Protein AF-A0A530LCG2-F1 (afdb_monomer_lite)

Structure (mmCIF, N/CA/C/O backbone):
data_AF-A0A530LCG2-F1
#
_entry.id   AF-A0A530LCG2-F1
#
loop_
_atom_site.group_PDB
_atom_site.id
_atom_site.type_symbol
_atom_site.label_atom_id
_atom_site.label_alt_id
_atom_site.label_comp_id
_atom_site.label_asym_id
_atom_site.label_entity_id
_atom_site.label_seq_id
_atom_site.pdbx_PDB_ins_code
_atom_site.Cartn_x
_atom_site.Cartn_y
_atom_site.Cartn_z
_atom_site.occupancy
_atom_site.B_iso_or_equiv
_atom_site.auth_seq_id
_atom_site.auth_comp_id
_atom_site.auth_asym_id
_atom_site.auth_atom_id
_atom_site.pdbx_PDB_model_num
ATOM 1 N N . LEU A 1 1 ? -3.500 8.108 -13.044 1.00 56.16 1 LEU A N 1
ATOM 2 C CA . LEU A 1 1 ? -3.645 8.071 -11.565 1.00 56.16 1 LEU A CA 1
ATOM 3 C C . LEU A 1 1 ? -4.829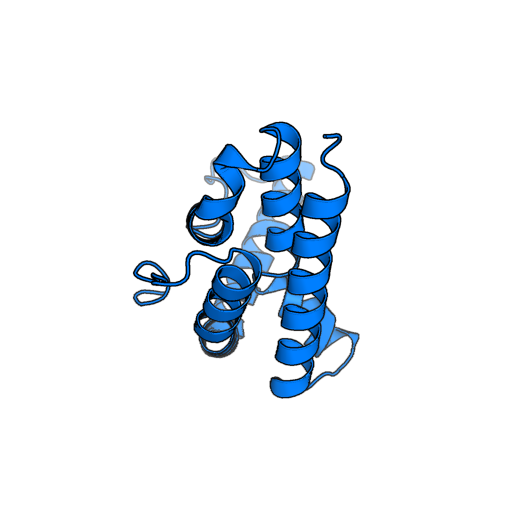 8.897 -11.059 1.00 56.16 1 LEU A C 1
ATOM 5 O O . LEU A 1 1 ? -5.575 8.359 -10.253 1.00 56.16 1 LEU A O 1
ATOM 9 N N . GLY A 1 2 ? -5.029 10.122 -11.570 1.00 59.75 2 GLY A N 1
ATOM 10 C CA . GLY A 1 2 ? -6.201 11.004 -11.384 1.00 59.75 2 GLY A CA 1
ATOM 11 C C . GLY A 1 2 ? -7.156 10.645 -10.234 1.00 59.75 2 GLY A C 1
ATOM 12 O O . GLY A 1 2 ? -6.857 10.987 -9.099 1.00 59.75 2 GLY A O 1
ATOM 13 N N . PRO A 1 3 ? -8.237 9.878 -10.464 1.00 64.50 3 PRO A N 1
ATOM 14 C CA . PRO A 1 3 ? -9.295 9.746 -9.456 1.00 64.50 3 PRO A CA 1
ATOM 15 C C . PRO A 1 3 ? -8.967 8.894 -8.197 1.00 64.50 3 PRO A C 1
ATOM 17 O O . PRO A 1 3 ? -9.878 8.550 -7.465 1.00 64.50 3 PRO A O 1
ATOM 20 N N . ILE A 1 4 ? -7.724 8.412 -8.007 1.00 69.62 4 ILE A N 1
ATOM 21 C CA . ILE A 1 4 ? -7.266 7.770 -6.750 1.00 69.62 4 ILE A CA 1
ATOM 22 C C . ILE A 1 4 ? -6.680 8.858 -5.861 1.00 69.62 4 ILE A C 1
ATOM 24 O O . ILE A 1 4 ? -6.804 8.790 -4.652 1.00 69.62 4 ILE A O 1
ATOM 28 N N . LEU A 1 5 ? -6.068 9.882 -6.461 1.00 73.88 5 LEU A N 1
ATOM 29 C CA . LEU A 1 5 ? -5.515 11.026 -5.738 1.00 73.88 5 LEU A CA 1
ATOM 30 C C . LEU A 1 5 ? -6.619 11.875 -5.093 1.00 73.88 5 LEU A C 1
ATOM 32 O O . LEU A 1 5 ? -6.366 12.598 -4.140 1.00 73.88 5 LEU A O 1
ATOM 36 N N . GLU A 1 6 ? -7.841 11.748 -5.607 1.00 81.19 6 GLU A N 1
ATOM 37 C CA . GLU A 1 6 ? -9.061 12.363 -5.082 1.00 81.19 6 GLU A CA 1
ATOM 38 C C . GLU A 1 6 ? -9.883 11.389 -4.223 1.00 81.19 6 GLU A C 1
ATOM 40 O O . GLU A 1 6 ? -11.019 11.696 -3.866 1.00 81.19 6 GLU A O 1
ATOM 45 N N . TRP A 1 7 ? -9.344 10.202 -3.913 1.00 91.50 7 TRP A N 1
ATOM 46 C CA . TRP A 1 7 ? -10.048 9.223 -3.092 1.00 91.50 7 TRP A CA 1
ATOM 47 C C . TRP A 1 7 ? -10.393 9.812 -1.721 1.00 91.50 7 TRP A C 1
ATOM 49 O O . TRP A 1 7 ? -9.584 10.493 -1.087 1.00 91.50 7 TRP A O 1
ATOM 59 N N . ARG A 1 8 ? -11.617 9.531 -1.277 1.00 87.81 8 ARG A N 1
ATOM 60 C CA . ARG A 1 8 ? -12.163 9.892 0.029 1.00 87.81 8 ARG A CA 1
ATOM 61 C C . ARG A 1 8 ? -13.046 8.753 0.520 1.00 87.81 8 ARG A C 1
ATOM 63 O O . ARG A 1 8 ? -13.597 8.001 -0.281 1.00 87.81 8 ARG A O 1
ATOM 70 N N . SER A 1 9 ? -13.205 8.674 1.834 1.00 92.19 9 SER A N 1
ATOM 71 C CA . SER A 1 9 ? -14.150 7.771 2.484 1.00 92.19 9 SER A CA 1
ATOM 72 C C . SER A 1 9 ? -14.944 8.528 3.543 1.00 92.19 9 SER A C 1
ATOM 74 O O . SER A 1 9 ? -14.367 9.311 4.304 1.00 92.19 9 SER A O 1
ATOM 76 N N . ASP A 1 10 ? -16.245 8.246 3.605 1.00 92.12 10 ASP A N 1
ATOM 77 C CA . ASP A 1 10 ? -17.167 8.756 4.627 1.00 92.12 10 ASP A CA 1
ATOM 78 C C . ASP A 1 10 ? -17.198 7.863 5.882 1.00 92.12 10 ASP A C 1
ATOM 80 O O . ASP A 1 10 ? -17.846 8.188 6.877 1.00 92.12 10 ASP A O 1
ATOM 84 N N . SER A 1 11 ? -16.498 6.723 5.862 1.00 94.75 11 SER A N 1
ATOM 85 C CA . SER A 1 11 ? -16.399 5.823 7.010 1.00 94.75 11 SER A CA 1
ATOM 86 C C . SER A 1 11 ? -15.506 6.420 8.099 1.00 94.75 11 SER A C 1
ATOM 88 O O . SER A 1 11 ? -14.408 6.909 7.820 1.00 94.75 11 SER A O 1
ATOM 90 N N . SER A 1 12 ? -15.937 6.299 9.357 1.00 93.44 12 SER A N 1
ATOM 91 C CA . SER A 1 12 ? -15.107 6.556 10.540 1.00 93.44 12 SER A CA 1
ATOM 92 C C . SER A 1 12 ? -14.290 5.335 10.977 1.00 93.44 12 SER A C 1
ATOM 94 O O . SER A 1 12 ? -13.411 5.460 11.823 1.00 93.44 12 SER A O 1
ATOM 96 N N . ASP A 1 13 ? -14.566 4.149 10.428 1.00 95.75 13 ASP A N 1
ATOM 97 C CA . ASP A 1 13 ? -13.810 2.932 10.721 1.00 95.75 13 ASP A CA 1
ATOM 98 C C . ASP A 1 13 ? -12.592 2.811 9.793 1.00 95.75 13 ASP A C 1
ATOM 100 O O . ASP A 1 13 ? -12.736 2.759 8.569 1.00 95.75 13 ASP A O 1
ATOM 104 N N . ALA A 1 14 ? -11.394 2.755 10.380 1.00 95.94 14 ALA A N 1
ATOM 105 C CA . ALA A 1 14 ? -10.134 2.698 9.643 1.00 95.94 14 ALA A CA 1
ATOM 106 C C . ALA A 1 14 ? -9.938 1.404 8.837 1.00 95.94 14 ALA A C 1
ATOM 108 O O . ALA A 1 14 ? -9.366 1.451 7.751 1.00 95.94 14 ALA A O 1
ATOM 109 N N . GLU A 1 15 ? -10.412 0.255 9.327 1.00 96.56 15 GLU A N 1
ATOM 110 C CA . GLU A 1 15 ? -10.317 -1.012 8.593 1.00 96.56 15 GLU A CA 1
ATOM 111 C C . GLU A 1 15 ? -11.153 -0.938 7.311 1.00 96.56 15 GLU A C 1
ATOM 113 O O . GLU A 1 15 ? -10.671 -1.276 6.226 1.00 96.56 15 GLU A O 1
ATOM 118 N N . ARG A 1 16 ? -12.366 -0.385 7.412 1.00 97.31 16 ARG A N 1
ATOM 119 C CA . ARG A 1 16 ? -13.241 -0.134 6.267 1.00 97.31 16 ARG A CA 1
ATOM 120 C C . ARG A 1 16 ? -12.652 0.881 5.288 1.00 97.31 16 ARG A C 1
ATOM 122 O O . ARG A 1 16 ? -12.668 0.624 4.088 1.00 97.31 16 ARG A O 1
ATOM 129 N N . ARG A 1 17 ? -12.091 1.993 5.775 1.00 97.69 17 ARG A N 1
ATOM 130 C CA . ARG A 1 17 ? -11.421 3.000 4.925 1.00 97.69 17 ARG A CA 1
ATOM 131 C C . ARG A 1 17 ? -10.270 2.390 4.126 1.00 97.69 17 ARG A C 1
ATOM 133 O O . ARG A 1 17 ? -10.140 2.653 2.936 1.00 97.69 17 ARG A O 1
ATOM 140 N N . VAL A 1 18 ? -9.446 1.555 4.762 1.00 97.12 18 VAL A N 1
ATOM 141 C CA . VAL A 1 18 ? -8.335 0.862 4.092 1.00 97.12 18 VAL A CA 1
ATOM 142 C C . VAL A 1 18 ? -8.850 -0.115 3.032 1.00 97.12 18 VAL A C 1
ATOM 144 O O . VAL A 1 18 ? -8.302 -0.149 1.930 1.00 97.12 18 VAL A O 1
ATOM 147 N N . ALA A 1 19 ? -9.914 -0.870 3.320 1.00 96.38 19 ALA A N 1
ATOM 148 C CA . ALA A 1 19 ? -10.534 -1.759 2.338 1.00 96.38 19 ALA A CA 1
ATOM 149 C C . ALA A 1 19 ? -11.083 -0.985 1.123 1.00 96.38 19 ALA A C 1
ATOM 151 O O . ALA A 1 19 ? -10.778 -1.337 -0.014 1.00 96.38 19 ALA A O 1
ATOM 152 N N . GLU A 1 20 ? -11.804 0.116 1.353 1.00 96.12 20 GLU A N 1
ATOM 153 C CA . GLU A 1 20 ? -12.334 0.992 0.296 1.00 96.12 20 GLU A CA 1
ATOM 154 C C . GLU A 1 20 ? -11.215 1.615 -0.558 1.00 96.12 20 GLU A C 1
ATOM 156 O O . GLU A 1 20 ? -11.336 1.713 -1.784 1.00 96.12 20 GLU A O 1
ATOM 161 N N . LEU A 1 21 ? -10.097 2.008 0.065 1.00 95.81 21 LEU A N 1
ATOM 162 C CA . LEU A 1 21 ? -8.921 2.492 -0.657 1.00 95.81 21 LEU A CA 1
ATOM 163 C C . LEU A 1 21 ? -8.351 1.398 -1.568 1.00 95.81 21 LEU A C 1
ATOM 165 O O . LEU A 1 21 ? -8.120 1.655 -2.749 1.00 95.81 21 LEU A O 1
ATOM 169 N N . ILE A 1 22 ? -8.147 0.185 -1.048 1.00 94.56 22 ILE A N 1
ATOM 170 C CA . ILE A 1 22 ? -7.616 -0.946 -1.822 1.00 94.56 22 ILE A CA 1
ATOM 171 C C . ILE A 1 22 ? -8.539 -1.282 -2.999 1.00 94.56 22 ILE A C 1
ATOM 173 O O . ILE A 1 22 ? -8.050 -1.403 -4.124 1.00 94.56 22 ILE A O 1
ATOM 177 N N . ASP A 1 23 ? -9.852 -1.342 -2.777 1.00 93.75 23 ASP A N 1
ATOM 178 C CA . ASP A 1 23 ? -10.845 -1.625 -3.821 1.00 93.75 23 ASP A CA 1
ATOM 179 C C . ASP A 1 23 ? -10.848 -0.580 -4.928 1.00 93.75 23 ASP A C 1
ATOM 181 O O . ASP A 1 23 ? -10.905 -0.911 -6.113 1.00 93.75 23 ASP A O 1
ATOM 185 N N . SER A 1 24 ? -10.737 0.695 -4.560 1.00 92.31 24 SER A N 1
ATOM 186 C CA . SER A 1 24 ? -10.680 1.779 -5.540 1.00 92.31 24 SER A CA 1
ATOM 187 C C . SER A 1 24 ? -9.353 1.813 -6.311 1.00 92.31 24 SER A C 1
ATOM 189 O O . SER A 1 24 ? -9.316 2.217 -7.482 1.00 92.31 24 SER A O 1
ATOM 191 N N . ALA A 1 25 ? -8.259 1.395 -5.666 1.00 90.75 25 ALA A N 1
ATOM 192 C CA . ALA A 1 25 ? -6.916 1.494 -6.210 1.00 90.75 25 ALA A CA 1
ATOM 193 C C . ALA A 1 25 ? -6.547 0.316 -7.115 1.00 90.75 25 ALA A C 1
ATOM 195 O O . ALA A 1 25 ? -5.967 0.532 -8.185 1.00 90.75 25 ALA A O 1
ATOM 196 N N . MET A 1 26 ? -6.893 -0.913 -6.718 1.00 89.88 26 MET A N 1
ATOM 197 C CA . MET A 1 26 ? -6.411 -2.138 -7.363 1.00 89.88 26 MET A CA 1
ATOM 198 C C . MET A 1 26 ? -6.720 -2.205 -8.862 1.00 89.88 26 MET A C 1
ATOM 200 O O . MET A 1 26 ? -5.779 -2.402 -9.632 1.00 89.88 26 MET A O 1
ATOM 204 N N . PRO A 1 27 ? -7.957 -1.931 -9.333 1.00 90.50 27 PRO A N 1
ATOM 205 C CA . PRO A 1 27 ? -8.266 -1.987 -10.763 1.00 90.50 27 PRO A CA 1
ATOM 206 C C . PRO A 1 27 ? -7.387 -1.055 -11.600 1.00 90.50 27 PRO A C 1
ATOM 208 O O . PRO A 1 27 ? -7.093 -1.332 -12.759 1.00 90.50 27 PRO A O 1
ATOM 211 N N . ARG A 1 28 ? -6.928 0.059 -11.019 1.00 88.62 28 ARG A N 1
ATOM 212 C CA . ARG A 1 28 ? -6.063 1.008 -11.726 1.00 88.62 28 ARG A CA 1
ATOM 213 C C . ARG A 1 28 ? -4.602 0.625 -11.651 1.00 88.62 28 ARG A C 1
ATOM 215 O O . ARG A 1 28 ? -3.885 0.857 -12.617 1.00 88.62 28 ARG A O 1
ATOM 222 N N . ILE A 1 29 ? -4.156 0.069 -10.527 1.00 89.69 29 ILE A N 1
ATOM 223 C CA . ILE A 1 29 ? -2.808 -0.499 -10.436 1.00 89.69 29 ILE A CA 1
ATOM 224 C C . ILE A 1 29 ? -2.651 -1.572 -11.517 1.00 89.69 29 ILE A C 1
ATOM 226 O O . ILE A 1 29 ? -1.650 -1.561 -12.224 1.00 89.69 29 ILE A O 1
ATOM 230 N N . GLU A 1 30 ? -3.673 -2.406 -11.716 1.00 91.69 30 GLU A N 1
ATOM 231 C CA . GLU A 1 30 ? -3.711 -3.395 -12.797 1.00 91.69 30 GLU A CA 1
ATOM 232 C C . GLU A 1 30 ? -3.792 -2.755 -14.188 1.00 91.69 30 GLU A C 1
ATOM 234 O O . GLU A 1 30 ? -2.995 -3.083 -15.063 1.00 91.69 30 GLU A O 1
ATOM 239 N N . ALA A 1 31 ? -4.694 -1.791 -14.403 1.00 92.44 31 ALA A N 1
ATOM 240 C CA . ALA A 1 31 ? -4.828 -1.127 -15.704 1.00 92.44 31 ALA A CA 1
ATOM 241 C C . ALA A 1 31 ? -3.534 -0.429 -16.167 1.00 92.44 31 ALA A C 1
ATOM 243 O O . ALA A 1 31 ? -3.274 -0.335 -17.365 1.00 92.44 31 ALA A O 1
ATOM 244 N N . PHE A 1 32 ? -2.715 0.052 -15.226 1.00 91.38 32 PHE A N 1
ATOM 245 C CA . PHE A 1 32 ? -1.429 0.705 -15.489 1.00 91.38 32 PHE A CA 1
ATOM 246 C C . PHE A 1 32 ? -0.224 -0.165 -15.087 1.00 91.38 32 PHE A C 1
ATOM 248 O O . PHE A 1 32 ? 0.878 0.358 -14.897 1.00 91.38 32 PHE A O 1
ATOM 255 N N . GLU A 1 33 ? -0.399 -1.485 -14.975 1.00 93.19 33 GLU A N 1
ATOM 256 C CA . GLU A 1 33 ? 0.624 -2.411 -14.472 1.00 93.19 33 GLU A CA 1
ATOM 257 C C . GLU A 1 33 ? 1.944 -2.293 -15.246 1.00 93.19 33 GLU A C 1
ATOM 259 O O . GLU A 1 33 ? 3.006 -2.150 -14.639 1.00 93.19 33 GLU A O 1
ATOM 264 N N . ALA A 1 34 ? 1.884 -2.266 -16.582 1.00 93.88 34 ALA A N 1
ATOM 265 C CA . ALA A 1 34 ? 3.068 -2.128 -17.431 1.00 93.88 34 ALA A CA 1
ATOM 266 C C . ALA A 1 34 ? 3.847 -0.833 -17.139 1.00 93.88 34 ALA A C 1
ATOM 268 O O . ALA A 1 34 ? 5.075 -0.848 -17.039 1.00 93.88 34 ALA A O 1
ATOM 269 N N . THR A 1 35 ? 3.139 0.284 -16.941 1.00 91.75 35 THR A N 1
ATOM 270 C CA . THR A 1 35 ? 3.747 1.574 -16.593 1.00 91.75 35 THR A CA 1
ATOM 271 C C . THR A 1 35 ? 4.422 1.516 -15.226 1.00 91.75 35 THR A C 1
ATOM 273 O O . THR A 1 35 ? 5.555 1.977 -15.083 1.00 91.75 35 THR A O 1
ATOM 276 N N . PHE A 1 36 ? 3.777 0.917 -14.222 1.00 91.12 36 PHE A N 1
ATOM 277 C CA . PHE A 1 36 ? 4.379 0.794 -12.895 1.00 91.12 36 PHE A CA 1
ATOM 278 C C . PHE A 1 36 ? 5.561 -0.175 -12.863 1.00 91.12 36 PHE A C 1
ATOM 280 O O . PHE A 1 36 ? 6.552 0.116 -12.194 1.00 91.12 36 PHE A O 1
ATOM 287 N N . LYS A 1 37 ? 5.511 -1.284 -13.612 1.00 94.06 37 LYS A N 1
ATOM 288 C CA . LYS A 1 37 ? 6.650 -2.204 -13.758 1.00 94.06 37 LYS A CA 1
ATOM 289 C C . LYS A 1 37 ? 7.835 -1.508 -14.438 1.00 94.06 37 LYS A C 1
ATOM 291 O O . LYS A 1 37 ? 8.966 -1.659 -13.982 1.00 94.06 37 LYS A O 1
ATOM 296 N N . ALA A 1 38 ? 7.591 -0.683 -15.459 1.00 93.50 38 ALA A N 1
ATOM 297 C CA . ALA A 1 38 ? 8.640 0.116 -16.098 1.00 93.50 38 ALA A CA 1
ATOM 298 C C . ALA A 1 38 ? 9.265 1.140 -15.131 1.00 93.50 38 ALA A C 1
ATOM 300 O O . ALA A 1 38 ? 10.488 1.266 -15.070 1.00 93.50 38 ALA A O 1
ATOM 301 N N . ALA A 1 39 ? 8.441 1.822 -14.330 1.00 90.31 39 ALA A N 1
ATOM 302 C CA . ALA A 1 39 ? 8.914 2.741 -13.296 1.00 90.31 39 ALA A CA 1
ATOM 303 C C . ALA A 1 39 ? 9.737 2.027 -12.207 1.00 90.31 39 ALA A C 1
ATOM 305 O O . ALA A 1 39 ? 10.787 2.522 -11.796 1.00 90.31 39 ALA A O 1
ATOM 306 N N . LEU A 1 40 ? 9.304 0.837 -11.771 1.00 91.25 40 LEU A N 1
ATOM 307 C CA . LEU A 1 40 ? 10.063 0.014 -10.830 1.00 91.25 40 LEU A CA 1
ATOM 308 C C . LEU A 1 40 ? 11.413 -0.404 -11.421 1.00 91.25 40 LEU A C 1
ATOM 310 O O . LEU A 1 40 ? 12.430 -0.267 -10.748 1.0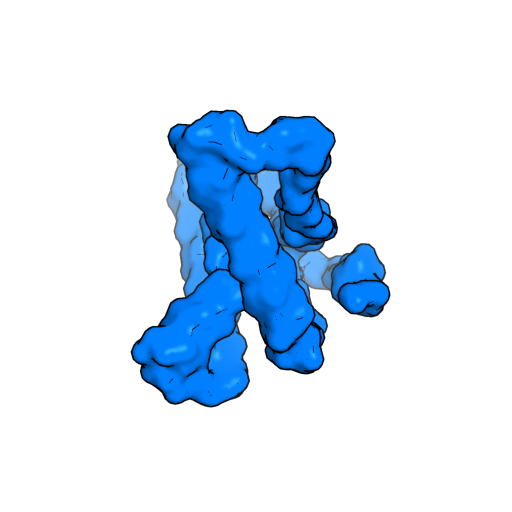0 91.25 40 LEU A O 1
ATOM 314 N N . LYS A 1 41 ? 11.440 -0.855 -12.681 1.00 93.88 41 LYS A N 1
ATOM 315 C CA . LYS A 1 41 ? 12.685 -1.195 -13.379 1.00 93.88 41 LYS A CA 1
ATOM 316 C C . LYS A 1 41 ? 13.651 -0.011 -13.397 1.00 93.88 41 LYS A C 1
ATOM 318 O O . LYS A 1 41 ? 14.806 -0.182 -13.028 1.00 93.88 41 LYS A O 1
ATOM 323 N N . LEU A 1 42 ? 13.179 1.185 -13.756 1.00 92.44 42 LEU A N 1
ATOM 324 C CA . LEU A 1 42 ? 14.006 2.395 -13.741 1.00 92.44 42 LEU A CA 1
ATOM 325 C C . LEU A 1 42 ? 14.588 2.668 -12.345 1.00 92.44 42 LEU A C 1
ATOM 327 O O . LEU A 1 42 ? 15.775 2.950 -12.220 1.00 92.44 42 LEU A O 1
ATOM 331 N N . SER A 1 43 ? 13.771 2.541 -11.297 1.00 89.81 43 SER A N 1
ATOM 332 C CA . SER A 1 43 ? 14.215 2.714 -9.909 1.00 89.81 43 SER A CA 1
ATOM 333 C C . SER A 1 43 ? 15.305 1.708 -9.511 1.00 89.81 43 SER A C 1
ATOM 335 O O . SER A 1 43 ? 16.269 2.093 -8.849 1.00 89.81 43 SER A O 1
ATOM 337 N N . LEU A 1 44 ? 15.184 0.443 -9.927 1.00 92.75 44 LEU A N 1
ATOM 338 C CA . LEU A 1 44 ? 16.191 -0.594 -9.679 1.00 92.75 44 LEU A CA 1
ATOM 339 C C . LEU A 1 44 ? 17.483 -0.341 -10.471 1.00 92.75 44 LEU A C 1
ATOM 341 O O . LEU A 1 44 ? 18.573 -0.455 -9.912 1.00 92.75 44 LEU A O 1
ATOM 345 N N . ASP A 1 45 ? 17.367 0.064 -11.738 1.00 93.56 45 ASP A N 1
ATOM 346 C CA . ASP A 1 45 ? 18.508 0.402 -12.597 1.00 93.56 45 ASP A CA 1
ATOM 347 C C . ASP A 1 45 ? 19.288 1.603 -12.030 1.00 93.56 45 ASP A C 1
ATOM 349 O O . ASP A 1 45 ? 20.520 1.579 -11.967 1.00 93.56 45 ASP A O 1
ATOM 353 N N . GLN A 1 46 ? 18.586 2.642 -11.560 1.00 92.19 46 GLN A N 1
ATOM 354 C CA . GLN A 1 46 ? 19.206 3.795 -10.901 1.00 92.19 46 GLN A CA 1
ATOM 355 C C . GLN A 1 46 ? 19.923 3.394 -9.607 1.00 92.19 46 GLN A C 1
ATOM 357 O O . GLN A 1 46 ? 21.062 3.806 -9.386 1.00 92.19 46 GLN A O 1
ATOM 362 N N . TRP A 1 47 ? 19.304 2.554 -8.771 1.00 91.25 47 TRP A N 1
ATOM 363 C CA . TRP A 1 47 ? 19.952 2.045 -7.561 1.00 91.25 47 TRP A CA 1
ATOM 364 C C . TRP A 1 47 ? 21.243 1.282 -7.889 1.00 91.25 47 TRP A C 1
ATOM 366 O O . TRP A 1 47 ? 22.285 1.563 -7.296 1.00 91.25 47 TRP A O 1
ATOM 376 N N . ALA A 1 48 ? 21.205 0.384 -8.879 1.00 93.69 48 ALA A N 1
ATOM 377 C CA . ALA A 1 48 ? 22.364 -0.403 -9.296 1.00 93.69 48 ALA A CA 1
ATOM 378 C C . ALA A 1 48 ? 23.506 0.482 -9.825 1.00 93.69 48 ALA A C 1
ATOM 380 O O . ALA A 1 48 ? 24.660 0.320 -9.423 1.00 93.69 48 ALA A O 1
ATOM 381 N N . ARG A 1 49 ? 23.191 1.474 -10.669 1.00 92.75 49 ARG A N 1
ATOM 382 C CA . ARG A 1 49 ? 24.166 2.475 -11.136 1.00 92.75 49 ARG A CA 1
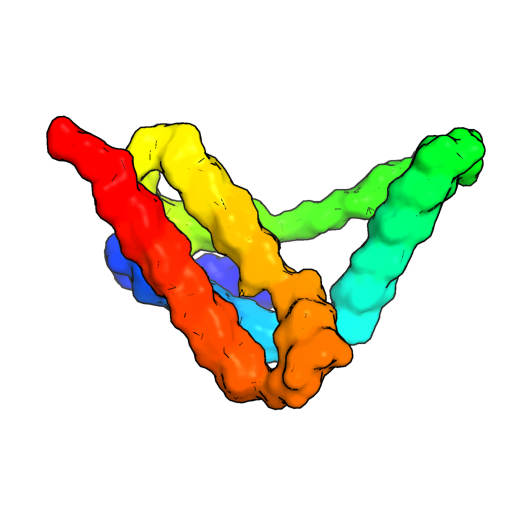ATOM 383 C C . ARG A 1 49 ? 24.732 3.303 -9.983 1.00 92.75 49 ARG A C 1
ATOM 385 O O . ARG A 1 49 ? 25.917 3.624 -9.994 1.00 92.75 49 ARG A O 1
ATOM 392 N N . GLY A 1 50 ? 23.914 3.622 -8.980 1.00 90.88 50 GLY A N 1
ATOM 393 C CA . GLY A 1 50 ? 24.342 4.314 -7.764 1.00 90.88 50 GLY A CA 1
ATOM 394 C C . GLY A 1 50 ? 25.373 3.507 -6.979 1.00 90.88 50 GLY A C 1
ATOM 395 O O . GLY A 1 50 ? 26.429 4.034 -6.644 1.00 90.88 50 GLY A O 1
ATOM 396 N N . GLN A 1 51 ? 25.116 2.212 -6.769 1.00 91.75 51 GLN A N 1
ATOM 397 C CA . GLN A 1 51 ? 26.069 1.301 -6.120 1.00 91.75 51 GLN A CA 1
ATOM 398 C C . GLN A 1 51 ? 27.375 1.152 -6.911 1.00 91.75 51 GLN A C 1
ATOM 400 O O . GLN A 1 51 ? 28.444 1.029 -6.322 1.00 91.75 51 GLN A O 1
ATOM 405 N N . ALA A 1 52 ? 27.304 1.206 -8.242 1.00 92.88 52 ALA A N 1
ATOM 406 C CA . ALA A 1 52 ? 28.472 1.155 -9.117 1.00 92.88 52 ALA A CA 1
ATOM 407 C C . ALA A 1 52 ? 29.204 2.506 -9.273 1.00 92.88 52 ALA A C 1
ATOM 409 O O . ALA A 1 52 ? 30.216 2.564 -9.967 1.00 92.88 52 ALA A O 1
ATOM 410 N N . GLY A 1 53 ? 28.694 3.601 -8.694 1.00 91.12 53 GLY A N 1
ATOM 411 C CA . GLY A 1 53 ? 29.256 4.947 -8.866 1.00 91.12 53 GLY A CA 1
ATOM 412 C C . GLY A 1 53 ? 29.068 5.550 -10.269 1.00 91.12 53 GLY A C 1
ATOM 413 O O . GLY A 1 53 ? 29.778 6.481 -10.636 1.00 91.12 53 GLY A O 1
ATOM 414 N N . THR A 1 54 ? 28.122 5.040 -11.065 1.00 91.00 54 THR A N 1
ATOM 415 C CA . THR A 1 54 ? 27.883 5.420 -12.477 1.00 91.00 54 THR A CA 1
ATOM 416 C C . THR A 1 54 ? 26.541 6.130 -12.717 1.00 91.00 54 THR A C 1
ATOM 418 O O . THR A 1 54 ? 26.142 6.370 -13.862 1.00 91.00 54 THR A O 1
ATOM 421 N N . LEU A 1 55 ? 25.812 6.472 -11.650 1.00 83.44 55 LEU A N 1
ATOM 422 C CA . LEU A 1 55 ? 24.493 7.119 -11.726 1.00 83.44 55 LEU A CA 1
ATOM 423 C C . LEU A 1 55 ? 24.546 8.552 -12.289 1.00 83.44 55 LEU A C 1
ATOM 425 O O . LEU A 1 55 ? 23.557 9.037 -12.831 1.00 83.44 55 LEU A O 1
ATOM 429 N N . GLY A 1 56 ? 25.707 9.210 -12.236 1.00 83.44 56 GLY A N 1
ATOM 430 C CA . GLY A 1 56 ? 25.841 10.603 -12.663 1.00 83.44 56 GLY A CA 1
ATOM 431 C C . GLY A 1 56 ? 24.991 11.546 -11.802 1.00 83.44 56 GLY A C 1
ATOM 432 O O . GLY A 1 56 ? 24.840 11.321 -10.605 1.00 83.44 56 GLY A O 1
ATOM 433 N N . GLY A 1 57 ? 24.453 12.608 -12.412 1.00 78.38 57 GLY A N 1
ATOM 434 C CA . GLY A 1 57 ? 23.618 13.625 -11.751 1.00 78.38 57 GLY A CA 1
ATOM 435 C C . GLY A 1 57 ? 22.109 13.459 -11.964 1.00 78.38 57 GLY A C 1
ATOM 436 O O . GLY A 1 57 ? 21.371 14.429 -11.809 1.00 78.38 57 GLY A O 1
ATOM 437 N N . GLU A 1 58 ? 21.644 12.280 -12.385 1.00 74.06 58 GLU A N 1
ATOM 438 C CA . GLU A 1 58 ? 20.211 12.033 -12.570 1.00 74.06 58 GLU A CA 1
ATOM 439 C C . GLU A 1 58 ? 19.472 12.106 -11.219 1.00 74.06 58 GLU A C 1
ATOM 441 O O . GLU A 1 58 ? 19.902 11.465 -10.255 1.00 74.06 58 GLU A O 1
ATOM 446 N N . PRO A 1 59 ? 18.357 12.856 -11.116 1.00 73.75 59 PRO A N 1
ATOM 447 C CA . PRO A 1 59 ? 17.569 12.881 -9.894 1.00 73.75 59 PRO A CA 1
ATOM 448 C C . PRO A 1 59 ? 16.966 11.493 -9.612 1.00 73.75 59 PRO A C 1
ATOM 450 O O . PRO A 1 59 ? 16.581 10.783 -10.553 1.00 73.75 59 PRO A O 1
ATOM 453 N N . PRO A 1 60 ? 16.839 11.102 -8.330 1.00 73.62 60 PRO A N 1
ATOM 454 C CA . PRO A 1 60 ? 16.214 9.839 -7.970 1.00 73.62 60 PRO A CA 1
ATOM 455 C C . PRO A 1 60 ? 14.768 9.813 -8.453 1.00 73.62 60 PRO A C 1
ATOM 457 O O . PRO A 1 60 ? 14.034 10.790 -8.288 1.00 73.62 60 PRO A O 1
ATOM 460 N N . PHE A 1 61 ? 14.330 8.678 -8.989 1.00 73.00 61 PHE A N 1
ATOM 461 C CA . PHE A 1 61 ? 12.912 8.455 -9.222 1.00 73.00 61 PHE A CA 1
ATOM 462 C C . PHE A 1 61 ? 12.149 8.499 -7.887 1.00 73.00 61 PHE A C 1
ATOM 464 O O . PHE A 1 61 ? 12.289 7.608 -7.045 1.00 73.00 61 PHE A O 1
ATOM 471 N N . THR A 1 62 ? 11.335 9.535 -7.683 1.00 65.56 62 THR A N 1
ATOM 472 C CA . THR A 1 62 ? 10.485 9.669 -6.498 1.00 65.56 62 THR A CA 1
ATOM 473 C C . THR A 1 62 ? 9.136 8.997 -6.738 1.00 65.56 62 THR A C 1
ATOM 475 O O . THR A 1 62 ? 8.511 9.131 -7.791 1.00 65.56 62 THR A O 1
ATOM 478 N N . ARG A 1 63 ? 8.678 8.220 -5.754 1.00 63.81 63 ARG A N 1
ATOM 479 C CA . ARG A 1 63 ? 7.366 7.562 -5.805 1.00 63.81 63 ARG A CA 1
ATOM 480 C C . ARG A 1 63 ? 6.298 8.525 -5.287 1.00 63.81 63 ARG A C 1
ATOM 482 O O . ARG A 1 63 ? 6.544 9.250 -4.332 1.00 63.81 63 ARG A O 1
ATOM 489 N N . GLY A 1 64 ? 5.140 8.527 -5.949 1.00 70.62 64 GLY A N 1
ATOM 490 C CA . GLY A 1 64 ? 4.052 9.488 -5.733 1.00 70.62 64 GLY A CA 1
ATOM 491 C C . GLY A 1 64 ? 3.271 9.323 -4.422 1.00 70.62 64 GLY A C 1
ATOM 492 O O . GLY A 1 64 ? 3.763 8.781 -3.440 1.00 70.62 64 GLY A O 1
ATOM 493 N N . HIS A 1 65 ? 2.007 9.744 -4.449 1.00 83.94 65 HIS A N 1
ATOM 494 C CA . HIS A 1 65 ? 1.086 9.952 -3.314 1.00 83.94 65 HIS A CA 1
ATOM 495 C C . HIS A 1 65 ? 0.667 8.710 -2.496 1.00 83.94 65 HIS A C 1
ATOM 497 O O . HIS A 1 65 ? -0.354 8.729 -1.816 1.00 83.94 65 HIS A O 1
ATOM 503 N N . ARG A 1 66 ? 1.414 7.598 -2.562 1.00 87.06 66 ARG A N 1
ATOM 504 C CA . ARG A 1 66 ? 1.118 6.360 -1.815 1.00 87.06 66 ARG A CA 1
ATOM 505 C C . ARG A 1 66 ? 1.006 6.628 -0.315 1.00 87.06 66 ARG A C 1
ATOM 507 O O . ARG A 1 66 ? 0.077 6.138 0.314 1.00 87.06 66 ARG A O 1
ATOM 514 N N . MET A 1 67 ? 1.976 7.360 0.229 1.00 89.62 67 MET A N 1
ATOM 515 C CA . MET A 1 67 ? 2.044 7.661 1.660 1.00 89.62 67 MET A CA 1
ATOM 516 C C . MET A 1 67 ? 0.835 8.502 2.076 1.00 89.62 67 MET A C 1
ATOM 518 O O . MET A 1 67 ? 0.088 8.074 2.947 1.00 89.62 67 MET A O 1
ATOM 522 N N . ASP A 1 68 ? 0.565 9.591 1.351 1.00 91.00 68 ASP A N 1
ATOM 523 C CA . ASP A 1 68 ? -0.578 10.480 1.599 1.00 91.00 68 ASP A CA 1
ATOM 524 C C . ASP A 1 68 ? -1.917 9.721 1.638 1.00 91.00 68 ASP A C 1
ATOM 526 O O . ASP A 1 68 ? -2.722 9.915 2.547 1.00 91.00 68 ASP A O 1
ATOM 530 N N . LEU A 1 69 ? -2.148 8.816 0.680 1.00 93.50 69 LEU A N 1
ATOM 531 C CA . LEU A 1 69 ? -3.384 8.028 0.599 1.00 93.50 69 LEU A CA 1
ATOM 532 C C . LEU A 1 69 ? -3.542 7.059 1.771 1.00 93.50 69 LEU A C 1
ATOM 534 O O . LEU A 1 69 ? -4.630 6.932 2.332 1.00 93.50 69 LEU A O 1
ATOM 538 N N . LEU A 1 70 ? -2.463 6.369 2.143 1.00 94.94 70 LEU A N 1
ATOM 539 C CA . LEU A 1 70 ? -2.485 5.431 3.263 1.00 94.94 70 LEU A CA 1
ATOM 540 C C . LEU A 1 70 ? -2.687 6.165 4.588 1.00 94.94 70 LEU A C 1
ATOM 542 O O . LEU A 1 70 ? -3.478 5.723 5.417 1.00 94.94 70 LEU A O 1
ATOM 546 N N . GLU A 1 71 ? -2.029 7.305 4.780 1.00 94.81 71 GLU A N 1
ATOM 547 C CA . GLU A 1 71 ? -2.225 8.130 5.969 1.00 94.81 71 GLU A CA 1
ATOM 548 C C . GLU A 1 71 ? -3.644 8.710 6.060 1.00 94.81 71 GLU A C 1
ATOM 550 O O . GLU A 1 71 ? -4.196 8.790 7.159 1.00 94.81 71 GLU A O 1
ATOM 555 N N . ASP A 1 72 ? -4.262 9.082 4.933 1.00 95.12 72 ASP A N 1
ATOM 556 C CA . ASP A 1 72 ? -5.660 9.536 4.885 1.00 95.12 72 ASP A CA 1
ATOM 557 C C . ASP A 1 72 ? -6.651 8.401 5.194 1.00 95.12 72 ASP A C 1
ATOM 559 O O . ASP A 1 72 ? -7.617 8.588 5.945 1.00 95.12 72 ASP A O 1
ATOM 563 N N . ALA A 1 73 ? -6.398 7.189 4.691 1.00 96.69 73 ALA A N 1
ATOM 564 C CA . ALA A 1 73 ? -7.200 6.014 5.028 1.00 96.69 73 ALA A CA 1
ATOM 565 C C . ALA A 1 73 ? -7.095 5.661 6.518 1.00 96.69 73 ALA A C 1
ATOM 567 O O . ALA A 1 73 ? -8.100 5.334 7.149 1.00 96.69 73 ALA A O 1
ATOM 568 N N . LEU A 1 74 ? -5.903 5.803 7.101 1.00 97.12 74 LEU A N 1
ATOM 569 C CA . LEU A 1 74 ? -5.646 5.546 8.516 1.00 97.12 74 LEU A CA 1
ATOM 570 C C . LEU A 1 74 ? -6.053 6.692 9.447 1.00 97.12 74 LEU A C 1
ATOM 572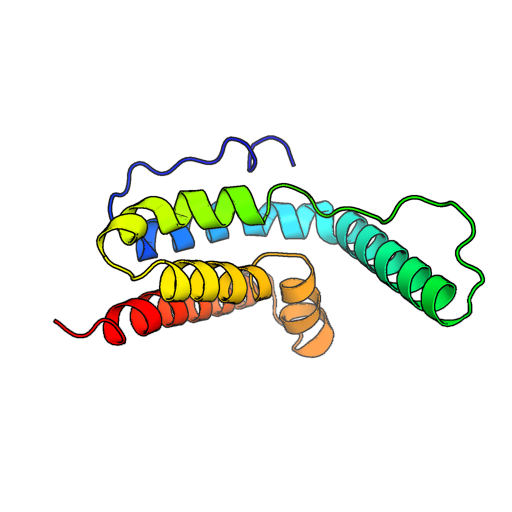 O O . LEU A 1 74 ? -5.994 6.508 10.660 1.00 97.12 74 LEU A O 1
ATOM 576 N N . ALA A 1 75 ? -6.481 7.847 8.927 1.00 95.69 75 ALA A N 1
ATOM 577 C CA . ALA A 1 75 ? -6.733 9.057 9.711 1.00 95.69 75 ALA A CA 1
ATOM 578 C C . ALA A 1 75 ? -7.531 8.855 11.021 1.00 95.69 75 ALA A C 1
ATOM 580 O O . ALA A 1 75 ? -7.130 9.467 12.017 1.00 95.69 75 ALA A O 1
ATOM 581 N N . PRO A 1 76 ? -8.575 7.993 11.097 1.00 95.88 76 PRO A N 1
ATOM 582 C CA . PRO A 1 76 ? -9.286 7.746 12.356 1.00 95.88 76 PRO A CA 1
ATOM 583 C C . PRO A 1 76 ? -8.399 7.216 13.492 1.00 95.88 76 PRO A C 1
ATOM 585 O O . PRO A 1 76 ? -8.679 7.461 14.659 1.00 95.88 76 PRO A O 1
ATOM 588 N N . LEU A 1 77 ? -7.287 6.546 13.172 1.00 95.81 77 LEU A N 1
ATOM 589 C CA . LEU A 1 77 ? -6.384 5.954 14.159 1.00 95.81 77 LEU A CA 1
ATOM 590 C C . LEU A 1 77 ? -5.399 6.949 14.781 1.00 95.81 77 LEU A C 1
ATOM 592 O O . LEU A 1 77 ? -4.693 6.577 15.715 1.00 95.81 77 LEU A O 1
ATOM 596 N N . ARG A 1 78 ? -5.327 8.205 14.313 1.00 91.75 78 ARG A N 1
ATOM 597 C CA . ARG A 1 78 ? -4.370 9.198 14.848 1.00 91.75 78 ARG A CA 1
ATOM 598 C C . ARG A 1 78 ? -4.570 9.500 16.340 1.00 91.75 78 ARG A C 1
ATOM 600 O O . ARG A 1 78 ? -3.621 9.923 16.990 1.00 91.75 78 ARG A O 1
ATOM 607 N N . GLY A 1 79 ? -5.778 9.290 16.870 1.00 87.25 79 GLY A N 1
ATOM 608 C CA . GLY A 1 79 ? -6.085 9.400 18.302 1.00 87.25 79 GLY A CA 1
ATOM 609 C C . GLY A 1 79 ? -6.144 8.062 19.049 1.00 87.25 79 GLY A C 1
ATOM 610 O O . GLY A 1 79 ? -6.237 8.063 20.271 1.00 87.25 79 GLY A O 1
ATOM 611 N N . GLU A 1 80 ? -6.098 6.933 18.334 1.00 91.81 80 GLU A N 1
ATOM 612 C CA . GLU A 1 80 ? -6.183 5.578 18.905 1.00 91.81 80 GLU A CA 1
ATOM 613 C C . GLU A 1 80 ? -4.801 4.921 19.055 1.00 91.81 80 GLU A C 1
ATOM 615 O O . GLU A 1 80 ? -4.602 4.073 19.924 1.00 91.81 80 GLU A O 1
ATOM 620 N N . LEU A 1 81 ? -3.845 5.283 18.193 1.00 94.50 81 LEU A N 1
ATOM 621 C CA . LEU A 1 81 ? -2.514 4.683 18.144 1.00 94.50 81 LEU A CA 1
ATOM 622 C C . LEU A 1 81 ? -1.428 5.688 18.546 1.00 94.50 81 LEU A C 1
ATOM 624 O O . LEU A 1 81 ? -1.450 6.835 18.092 1.00 94.50 81 LEU A O 1
ATOM 628 N N . PRO A 1 82 ? -0.401 5.257 19.305 1.00 94.44 82 PRO A N 1
ATOM 629 C CA . PRO A 1 82 ? 0.820 6.037 19.462 1.00 94.44 82 PRO A CA 1
ATOM 630 C C . PRO A 1 82 ? 1.444 6.376 18.093 1.00 94.44 82 PRO A C 1
ATOM 632 O O . PRO A 1 82 ? 1.421 5.524 17.200 1.00 94.44 82 PRO A O 1
ATOM 635 N N . PRO A 1 83 ? 2.094 7.546 17.919 1.00 94.25 83 PRO A N 1
ATOM 636 C CA . PRO A 1 83 ? 2.625 7.979 16.618 1.00 94.25 83 PRO A CA 1
ATOM 637 C C . PRO A 1 83 ? 3.528 6.947 15.928 1.00 94.25 83 PRO A C 1
ATOM 639 O O . PRO A 1 83 ? 3.406 6.704 14.732 1.00 94.25 83 PRO A O 1
ATOM 642 N N . ARG A 1 84 ? 4.379 6.266 16.705 1.00 94.00 84 ARG A N 1
ATOM 643 C CA . ARG A 1 84 ? 5.268 5.207 16.205 1.00 94.00 84 ARG A CA 1
ATOM 644 C C . ARG A 1 84 ? 4.507 3.997 15.652 1.00 94.00 84 ARG A C 1
ATOM 646 O O . ARG A 1 84 ? 4.961 3.356 14.709 1.00 94.00 84 ARG A O 1
ATOM 653 N N . GLU A 1 85 ? 3.378 3.653 16.261 1.00 95.44 85 GLU A N 1
ATOM 654 C CA . GLU A 1 85 ? 2.546 2.527 15.833 1.00 95.44 85 GLU A CA 1
ATOM 655 C C . GLU A 1 85 ? 1.709 2.879 14.604 1.00 95.44 85 GLU A C 1
ATOM 657 O O . GLU A 1 85 ? 1.600 2.065 13.687 1.00 95.44 85 GLU A O 1
ATOM 662 N N . PHE A 1 86 ? 1.210 4.116 14.539 1.00 96.69 86 PHE A N 1
ATOM 663 C CA . PHE A 1 86 ? 0.570 4.659 13.343 1.00 96.69 86 PHE A CA 1
ATOM 664 C C . PHE A 1 86 ? 1.521 4.627 12.138 1.00 96.69 86 PHE A C 1
ATOM 666 O O . PHE A 1 86 ? 1.176 4.083 11.088 1.00 96.69 86 PHE A O 1
ATOM 673 N N . GLU A 1 87 ? 2.742 5.144 12.303 1.00 95.56 87 GLU A N 1
ATOM 674 C CA . GLU A 1 87 ? 3.753 5.160 11.243 1.00 95.56 87 GLU A CA 1
ATOM 675 C C . GLU A 1 87 ? 4.106 3.739 10.787 1.00 95.56 87 GLU A C 1
ATOM 677 O O . GLU A 1 87 ? 4.129 3.447 9.591 1.00 95.56 87 GLU A O 1
ATOM 682 N N . ARG A 1 88 ? 4.304 2.817 11.736 1.00 96.12 88 ARG A N 1
ATOM 683 C CA . ARG A 1 88 ? 4.576 1.413 11.417 1.00 96.12 88 ARG A CA 1
ATOM 684 C C . ARG A 1 88 ? 3.438 0.768 10.627 1.00 96.12 88 ARG A C 1
ATOM 686 O O . ARG A 1 88 ? 3.708 -0.005 9.708 1.00 96.12 88 ARG A O 1
ATOM 693 N N . LEU A 1 89 ? 2.183 1.055 10.972 1.00 97.31 89 LEU A N 1
ATOM 694 C CA . LEU A 1 89 ? 1.028 0.548 10.232 1.00 97.31 89 LEU A CA 1
ATOM 695 C C . LEU A 1 89 ? 0.996 1.107 8.802 1.00 97.31 89 LEU A C 1
ATOM 697 O O . LEU A 1 89 ? 0.818 0.332 7.862 1.00 97.31 89 LEU A O 1
ATOM 701 N N . ALA A 1 90 ? 1.227 2.410 8.622 1.00 96.56 90 ALA A N 1
ATOM 702 C CA . ALA A 1 90 ? 1.298 3.033 7.299 1.00 96.56 90 ALA A CA 1
ATOM 703 C C . ALA A 1 90 ? 2.412 2.410 6.436 1.00 96.56 90 ALA A C 1
ATOM 705 O O . ALA A 1 90 ? 2.178 2.029 5.286 1.00 96.56 90 ALA A O 1
ATOM 706 N N . GLN A 1 91 ? 3.602 2.212 7.014 1.00 95.81 91 GLN A N 1
ATOM 707 C CA . GLN A 1 91 ? 4.719 1.523 6.362 1.00 95.81 91 GLN A CA 1
ATOM 708 C C . GLN A 1 91 ? 4.349 0.084 5.975 1.00 95.81 91 GLN A C 1
ATOM 710 O O . GLN A 1 91 ? 4.599 -0.324 4.841 1.00 95.81 91 GLN A O 1
ATOM 715 N N . ALA A 1 92 ? 3.714 -0.677 6.869 1.00 96.50 92 ALA A N 1
ATOM 716 C CA . ALA A 1 92 ? 3.316 -2.057 6.595 1.00 96.50 92 ALA A CA 1
ATOM 717 C C . ALA A 1 92 ? 2.268 -2.153 5.475 1.00 96.50 92 ALA A C 1
ATOM 719 O O . ALA A 1 92 ? 2.405 -2.985 4.579 1.00 96.50 92 ALA A O 1
ATOM 720 N N . LEU A 1 93 ? 1.261 -1.274 5.469 1.00 96.69 93 LEU A N 1
ATOM 721 C CA . LEU A 1 93 ? 0.273 -1.217 4.388 1.00 96.69 93 LEU A CA 1
ATOM 722 C C . LEU A 1 93 ? 0.906 -0.807 3.051 1.00 96.69 93 LEU A C 1
ATOM 724 O O . LEU A 1 93 ? 0.476 -1.276 1.999 1.00 96.69 93 LEU A O 1
ATOM 728 N N . SER A 1 94 ? 1.973 -0.002 3.068 1.00 93.62 94 SER A N 1
ATOM 729 C CA . SER A 1 94 ? 2.676 0.399 1.844 1.00 93.62 94 SER A CA 1
ATOM 730 C C . SER A 1 94 ? 3.314 -0.770 1.084 1.00 93.62 94 SER A C 1
ATOM 732 O O . SER A 1 94 ? 3.492 -0.668 -0.134 1.00 93.62 94 SER A O 1
ATOM 734 N N . LEU A 1 95 ? 3.605 -1.881 1.776 1.00 91.44 95 LEU A N 1
ATOM 735 C CA . LEU A 1 95 ? 4.125 -3.119 1.184 1.00 91.44 95 LEU A CA 1
ATOM 736 C C . LEU A 1 95 ? 3.088 -3.805 0.289 1.00 91.44 95 LEU A C 1
ATOM 738 O O . LEU A 1 95 ? 3.449 -4.435 -0.701 1.00 91.44 95 LEU A O 1
ATOM 742 N N . ILE A 1 96 ? 1.804 -3.669 0.631 1.00 90.06 96 ILE A N 1
ATOM 743 C CA . ILE A 1 96 ? 0.679 -4.321 -0.053 1.00 90.06 96 ILE A CA 1
ATOM 744 C C . ILE A 1 96 ? -0.152 -3.344 -0.895 1.00 90.06 96 ILE A C 1
ATOM 746 O O . ILE A 1 96 ? -1.241 -3.683 -1.348 1.00 90.06 96 ILE A O 1
ATOM 750 N N . PHE A 1 97 ? 0.356 -2.132 -1.123 1.00 89.69 97 PHE A N 1
ATOM 751 C CA . PHE A 1 97 ? -0.333 -1.088 -1.875 1.00 89.69 97 PHE A CA 1
ATOM 752 C C . PHE A 1 97 ? 0.546 -0.581 -3.020 1.00 89.69 97 PHE A C 1
ATOM 754 O O . PHE A 1 97 ? 1.212 0.446 -2.910 1.00 89.69 97 PHE A O 1
ATOM 761 N N . GLY A 1 98 ? 0.589 -1.315 -4.132 1.00 89.25 98 GLY A N 1
ATOM 762 C CA . GLY A 1 98 ? 1.413 -0.955 -5.283 1.00 89.25 98 GLY A CA 1
ATOM 763 C C . GLY A 1 98 ? 1.647 -2.093 -6.265 1.00 89.25 98 GLY A C 1
ATOM 764 O O . GLY A 1 98 ? 1.115 -3.188 -6.108 1.00 89.25 98 GLY A O 1
ATOM 765 N N . VAL A 1 99 ? 2.489 -1.837 -7.268 1.00 92.06 99 VAL A N 1
ATOM 766 C CA . VAL A 1 99 ? 2.879 -2.850 -8.265 1.00 92.06 99 VAL A CA 1
ATOM 767 C C . VAL A 1 99 ? 3.678 -3.997 -7.650 1.00 92.06 99 VAL A C 1
ATOM 769 O O . VAL A 1 99 ? 3.667 -5.103 -8.177 1.00 92.06 99 VAL A O 1
ATOM 772 N N . GLU A 1 100 ? 4.325 -3.763 -6.508 1.00 92.38 100 GLU A N 1
ATOM 773 C CA . GLU A 1 100 ? 5.033 -4.797 -5.753 1.00 92.38 100 GLU A CA 1
ATOM 774 C C . GLU A 1 100 ? 4.103 -5.945 -5.352 1.00 92.38 100 GLU A C 1
ATOM 776 O O . GLU A 1 100 ? 4.484 -7.110 -5.455 1.00 92.38 100 GLU A O 1
ATOM 781 N N . LEU A 1 101 ? 2.862 -5.625 -4.971 1.00 94.69 101 LEU A N 1
ATOM 782 C CA . LEU A 1 101 ? 1.845 -6.625 -4.668 1.00 94.69 101 LEU A CA 1
ATOM 783 C C . LEU A 1 101 ? 1.535 -7.484 -5.899 1.00 94.69 101 LEU A C 1
ATOM 785 O O . LEU A 1 101 ? 1.442 -8.702 -5.776 1.00 94.69 101 LEU A O 1
ATOM 789 N N . LEU A 1 102 ? 1.391 -6.864 -7.077 1.00 95.44 102 LEU A N 1
ATOM 790 C CA . LE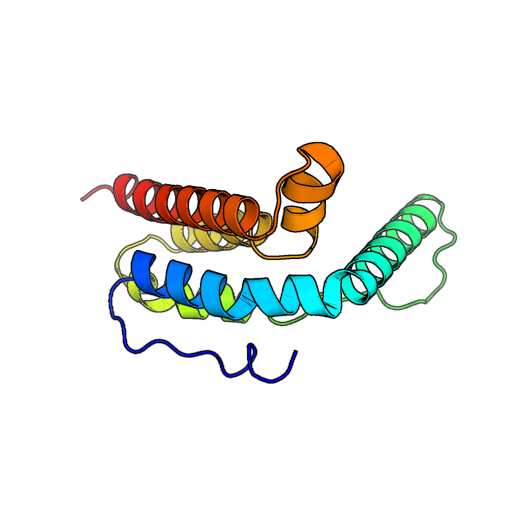U A 1 102 ? 1.113 -7.590 -8.319 1.00 95.44 102 LEU A CA 1
ATOM 791 C C . LEU A 1 102 ? 2.272 -8.515 -8.690 1.00 95.44 102 LEU A C 1
ATOM 793 O O . LEU A 1 102 ? 2.036 -9.655 -9.067 1.00 95.44 102 LEU A O 1
ATOM 797 N N . ILE A 1 103 ? 3.515 -8.071 -8.510 1.00 95.94 103 ILE A N 1
ATOM 798 C CA . ILE A 1 103 ? 4.691 -8.918 -8.747 1.00 95.94 103 ILE A CA 1
ATOM 799 C C . ILE A 1 103 ? 4.651 -10.150 -7.840 1.00 95.94 103 ILE A C 1
ATOM 801 O O . ILE A 1 103 ? 4.807 -11.275 -8.305 1.00 95.94 103 ILE A O 1
ATOM 805 N N . VAL A 1 104 ? 4.395 -9.969 -6.544 1.00 97.38 104 VAL A N 1
ATOM 806 C CA . VAL A 1 104 ? 4.353 -11.101 -5.612 1.00 97.38 104 VAL A CA 1
ATOM 807 C C . VAL A 1 104 ? 3.165 -12.019 -5.909 1.00 97.38 104 VAL A C 1
ATOM 809 O O . VAL A 1 104 ? 3.336 -13.226 -6.049 1.00 97.38 104 VAL A O 1
ATOM 812 N N . LEU A 1 105 ? 1.952 -11.482 -6.001 1.00 97.44 105 LEU A N 1
ATOM 813 C CA . LEU A 1 105 ? 0.741 -12.300 -6.060 1.00 97.44 105 LEU A CA 1
ATOM 814 C C . LEU A 1 105 ? 0.425 -12.822 -7.466 1.00 97.44 105 LEU A C 1
ATOM 816 O O . LEU A 1 105 ? -0.007 -13.965 -7.594 1.00 97.44 105 LEU A O 1
ATOM 820 N N . LYS A 1 106 ? 0.668 -12.038 -8.518 1.00 96.69 106 LYS A N 1
ATOM 821 C CA . LYS A 1 106 ? 0.428 -12.474 -9.899 1.00 96.69 106 LYS A CA 1
ATOM 822 C C . LYS A 1 106 ? 1.645 -13.162 -10.497 1.00 96.69 106 LYS A C 1
ATOM 824 O O . LYS A 1 106 ? 1.513 -14.289 -10.957 1.00 96.69 106 LYS A O 1
ATOM 829 N N . ASP A 1 107 ? 2.821 -12.533 -10.466 1.00 97.25 107 ASP A N 1
ATOM 830 C CA . ASP A 1 107 ? 3.978 -13.065 -11.204 1.00 97.25 107 ASP A CA 1
ATOM 831 C C . ASP A 1 107 ? 4.605 -14.287 -10.508 1.00 97.25 107 ASP A C 1
ATOM 833 O O . ASP A 1 107 ? 5.019 -15.226 -11.184 1.00 97.25 107 ASP A O 1
ATOM 837 N N . ILE A 1 108 ? 4.673 -14.295 -9.169 1.00 98.12 108 ILE A N 1
ATOM 838 C CA . ILE A 1 108 ? 5.268 -15.410 -8.408 1.00 98.12 108 ILE A CA 1
ATOM 839 C C . ILE A 1 108 ? 4.219 -16.474 -8.064 1.00 98.12 108 ILE A C 1
ATOM 841 O O . ILE A 1 108 ? 4.439 -17.657 -8.315 1.00 98.12 108 ILE A O 1
ATOM 845 N N . TRP A 1 109 ? 3.083 -16.074 -7.482 1.00 98.44 109 TRP A N 1
ATOM 846 C CA . TRP A 1 109 ? 2.045 -17.020 -7.046 1.00 98.44 109 TRP A CA 1
ATOM 847 C C . TRP A 1 109 ? 1.031 -17.403 -8.134 1.00 98.44 109 TRP A C 1
ATOM 849 O O . TRP A 1 109 ? 0.300 -18.377 -7.952 1.00 98.44 109 TRP A O 1
ATOM 859 N N . GLY A 1 110 ? 0.965 -16.677 -9.254 1.00 97.88 110 GLY A N 1
ATOM 860 C CA . GLY A 1 110 ? 0.051 -16.990 -10.357 1.00 97.88 110 GLY A CA 1
ATOM 861 C C . GLY A 1 110 ? -1.422 -16.678 -10.073 1.00 97.88 110 GLY A C 1
ATOM 862 O O . GLY A 1 110 ? -2.300 -17.302 -10.670 1.00 97.88 110 GLY A O 1
ATOM 863 N N . LEU A 1 111 ? -1.726 -15.768 -9.140 1.00 98.38 111 LEU A N 1
ATOM 864 C CA . LEU A 1 111 ? -3.108 -15.414 -8.810 1.00 98.38 111 LEU A CA 1
ATOM 865 C C . LEU A 1 111 ? -3.760 -14.559 -9.906 1.00 98.38 111 LEU A C 1
ATOM 867 O O . LEU A 1 111 ? -3.132 -13.694 -10.514 1.00 98.38 111 LEU A O 1
ATOM 871 N N . ASP A 1 112 ? -5.063 -14.761 -10.106 1.00 96.75 112 ASP A N 1
ATOM 872 C CA . ASP A 1 112 ? -5.902 -13.836 -10.870 1.00 96.75 112 ASP A CA 1
ATOM 873 C C . ASP A 1 112 ? -6.186 -12.542 -10.076 1.00 96.75 112 ASP A C 1
ATOM 875 O O . ASP A 1 112 ? -5.876 -12.434 -8.883 1.00 96.75 112 ASP A O 1
ATOM 879 N N . SER A 1 113 ? -6.775 -11.538 -10.733 1.00 94.56 113 SER A N 1
ATOM 880 C CA . SER A 1 113 ? -7.085 -10.237 -10.120 1.00 94.56 113 SER A CA 1
ATOM 881 C C . SER A 1 113 ? -8.004 -10.348 -8.900 1.00 94.56 113 SER A C 1
ATOM 883 O O . SER A 1 113 ? -7.779 -9.680 -7.892 1.00 94.56 113 SER A O 1
ATOM 885 N N . GLY A 1 114 ? -9.015 -11.221 -8.953 1.00 96.44 114 GLY A N 1
ATOM 886 C CA . GLY A 1 114 ? -9.972 -11.394 -7.859 1.00 96.44 114 GLY A CA 1
ATOM 887 C C . GLY A 1 114 ? -9.311 -11.974 -6.610 1.00 96.44 114 GLY A C 1
ATOM 888 O O . GLY A 1 114 ? -9.467 -11.441 -5.511 1.00 96.44 114 GLY A O 1
ATOM 889 N N . LYS A 1 115 ? -8.506 -13.028 -6.776 1.00 97.94 115 LYS A N 1
ATOM 890 C CA . LYS A 1 115 ? -7.728 -13.628 -5.683 1.00 97.94 115 LYS A CA 1
ATOM 891 C C . LYS A 1 115 ? -6.651 -12.685 -5.159 1.00 97.94 115 LYS A C 1
ATOM 893 O O . LYS A 1 115 ? -6.442 -12.627 -3.951 1.00 97.94 115 LYS A O 1
ATOM 898 N N . THR A 1 116 ? -6.002 -11.929 -6.044 1.00 97.12 116 THR A N 1
ATOM 899 C CA . THR A 1 116 ? -5.032 -10.889 -5.668 1.00 97.12 116 THR A CA 1
ATOM 900 C C . THR A 1 116 ? -5.678 -9.860 -4.743 1.00 97.12 116 THR A C 1
ATOM 902 O O . THR A 1 116 ? -5.157 -9.599 -3.658 1.00 97.12 116 THR A O 1
ATOM 905 N N . LEU A 1 117 ? -6.843 -9.329 -5.128 1.00 96.19 117 LEU A N 1
ATOM 906 C CA . LEU A 1 117 ? -7.594 -8.373 -4.316 1.00 96.19 117 LEU A CA 1
ATOM 907 C C . LEU A 1 117 ? -8.014 -8.974 -2.969 1.00 96.19 117 LEU A C 1
ATOM 909 O O . LEU A 1 117 ? -7.798 -8.352 -1.932 1.00 96.19 117 LEU A O 1
ATOM 913 N N . ALA A 1 118 ? -8.547 -10.198 -2.968 1.00 97.56 118 ALA A N 1
ATOM 914 C CA . ALA A 1 118 ? -8.980 -10.877 -1.748 1.00 97.56 118 ALA A CA 1
ATOM 915 C C . ALA A 1 118 ? -7.831 -11.067 -0.738 1.00 97.56 118 ALA A C 1
ATOM 917 O O . ALA A 1 118 ? -8.002 -10.807 0.454 1.00 97.56 118 ALA A O 1
ATOM 918 N N . VAL A 1 119 ? -6.642 -11.468 -1.204 1.00 98.00 119 VAL A N 1
ATOM 919 C CA . VAL A 1 119 ? -5.451 -11.598 -0.346 1.00 98.00 119 VAL A CA 1
ATOM 920 C C . VAL A 1 119 ? -4.989 -10.232 0.166 1.00 98.00 119 VAL A C 1
ATOM 922 O O . VAL A 1 119 ? -4.654 -10.111 1.345 1.00 98.00 119 VAL A O 1
ATOM 925 N N . ALA A 1 120 ? -5.004 -9.197 -0.678 1.00 96.88 120 ALA A N 1
ATOM 926 C CA . ALA A 1 120 ? -4.617 -7.843 -0.284 1.00 96.88 120 ALA A CA 1
ATOM 927 C C . ALA A 1 120 ? -5.537 -7.278 0.807 1.00 96.88 120 ALA A C 1
ATOM 929 O O . ALA A 1 120 ? -5.050 -6.782 1.824 1.00 96.88 120 ALA A O 1
ATOM 930 N N . GLN A 1 121 ? -6.856 -7.405 0.631 1.00 97.12 121 GLN A N 1
ATOM 931 C CA . GLN A 1 121 ? -7.847 -6.996 1.626 1.00 97.12 121 GLN A CA 1
ATOM 932 C C . GLN A 1 121 ? -7.655 -7.747 2.944 1.00 97.12 121 GLN A C 1
ATOM 934 O O . GLN A 1 121 ? -7.604 -7.123 4.003 1.00 97.12 121 GLN A O 1
ATOM 939 N N . TRP A 1 122 ? -7.506 -9.076 2.888 1.00 97.94 122 TRP A N 1
ATOM 940 C CA . TRP A 1 122 ? -7.294 -9.895 4.080 1.00 97.94 122 TRP A CA 1
ATOM 941 C C . TRP A 1 122 ? -6.033 -9.472 4.844 1.00 97.94 122 TRP A C 1
ATOM 943 O O . TRP A 1 122 ? -6.082 -9.290 6.064 1.00 97.94 122 TRP A O 1
ATOM 953 N N . ALA A 1 123 ? -4.920 -9.257 4.136 1.00 98.19 123 ALA A N 1
ATOM 954 C CA . ALA A 1 123 ? -3.660 -8.830 4.738 1.00 98.19 123 ALA A CA 1
ATOM 955 C C . ALA A 1 123 ? -3.770 -7.427 5.354 1.00 98.19 123 ALA A C 1
ATOM 957 O O . ALA A 1 123 ? -3.348 -7.219 6.492 1.00 98.19 123 ALA A O 1
ATOM 958 N N . ALA A 1 124 ? -4.378 -6.474 4.644 1.00 97.50 124 ALA A N 1
ATOM 959 C CA . ALA A 1 124 ? -4.568 -5.108 5.127 1.00 97.50 124 ALA A CA 1
ATOM 960 C C . ALA A 1 124 ? -5.429 -5.059 6.393 1.00 97.50 124 ALA A C 1
ATOM 962 O O . ALA A 1 124 ? -5.057 -4.451 7.397 1.00 97.50 124 ALA A O 1
ATOM 963 N N . SER A 1 125 ? -6.545 -5.777 6.361 1.00 97.06 125 SER A N 1
ATOM 964 C CA . SER A 1 125 ? -7.462 -5.961 7.478 1.00 97.06 125 SER A CA 1
ATOM 965 C C . SER A 1 125 ? -6.754 -6.580 8.696 1.00 97.06 125 SER A C 1
ATOM 967 O O . SER A 1 125 ? -6.890 -6.094 9.821 1.00 97.06 125 SER A O 1
ATOM 969 N N . ALA A 1 126 ? -5.904 -7.592 8.487 1.00 97.94 126 ALA A N 1
ATOM 970 C CA . ALA A 1 126 ? -5.095 -8.179 9.555 1.00 97.94 126 ALA A CA 1
ATOM 971 C C . ALA A 1 126 ? -4.087 -7.187 10.163 1.00 97.94 126 ALA A C 1
ATOM 973 O O . ALA A 1 126 ? -3.934 -7.157 11.386 1.00 97.94 126 ALA A O 1
ATOM 974 N N . LEU A 1 127 ? -3.433 -6.355 9.345 1.00 97.75 127 LEU A N 1
ATOM 975 C CA . LEU A 1 127 ? -2.492 -5.332 9.817 1.00 97.75 127 LEU A CA 1
ATOM 976 C C . LEU A 1 127 ? -3.183 -4.272 10.685 1.00 97.75 127 LEU A C 1
ATOM 978 O O . LEU A 1 127 ? -2.676 -3.950 11.761 1.00 97.75 127 LEU A O 1
ATOM 982 N N . VAL A 1 128 ? -4.351 -3.775 10.264 1.00 96.94 128 VAL A N 1
ATOM 983 C CA . VAL A 1 128 ? -5.126 -2.782 11.031 1.00 96.94 128 VAL A CA 1
ATOM 984 C C . VAL A 1 128 ? -5.559 -3.354 12.381 1.00 96.94 128 VAL A C 1
ATOM 986 O O . VAL A 1 128 ? -5.325 -2.731 13.420 1.00 96.94 128 VAL A O 1
ATOM 989 N N . ARG A 1 129 ? -6.118 -4.571 12.398 1.00 96.00 129 ARG A N 1
ATOM 990 C CA . ARG A 1 129 ? -6.483 -5.242 13.655 1.00 96.00 129 ARG A CA 1
ATOM 991 C C . ARG A 1 129 ? -5.278 -5.446 14.568 1.00 96.00 129 ARG A C 1
ATOM 993 O O . ARG A 1 129 ? -5.368 -5.178 15.762 1.00 96.00 129 ARG A O 1
ATOM 1000 N N . GLN A 1 130 ? -4.145 -5.877 14.018 1.00 96.25 130 GLN A N 1
ATOM 1001 C CA . GLN A 1 130 ? -2.935 -6.110 14.803 1.00 96.25 130 GLN A CA 1
ATOM 1002 C C . GLN A 1 130 ? -2.384 -4.825 15.427 1.00 96.25 130 GLN A C 1
ATOM 1004 O O . GLN A 1 130 ? -1.900 -4.857 16.558 1.00 96.25 130 GLN A O 1
ATOM 1009 N N . ALA A 1 131 ? -2.451 -3.699 14.714 1.00 95.00 131 ALA A N 1
ATOM 1010 C CA . ALA A 1 131 ? -2.041 -2.410 15.258 1.00 95.00 131 ALA A CA 1
ATOM 1011 C C . ALA A 1 131 ? -2.921 -2.001 16.449 1.00 95.00 131 ALA A C 1
ATOM 1013 O O . ALA A 1 131 ? -2.390 -1.617 17.487 1.00 95.00 131 ALA A O 1
ATOM 1014 N N . ARG A 1 132 ? -4.245 -2.179 16.340 1.00 91.19 132 ARG A N 1
ATOM 1015 C CA . ARG A 1 132 ? -5.204 -1.885 17.420 1.00 91.19 132 ARG A CA 1
ATOM 1016 C C . ARG A 1 132 ? -5.012 -2.758 18.664 1.00 91.19 132 ARG A C 1
ATOM 1018 O O . ARG A 1 132 ? -5.179 -2.274 19.775 1.00 91.19 132 ARG A O 1
ATOM 1025 N N . LEU A 1 133 ? -4.622 -4.024 18.500 1.00 88.75 133 LEU A N 1
ATOM 1026 C CA . LEU A 1 133 ? -4.364 -4.934 19.626 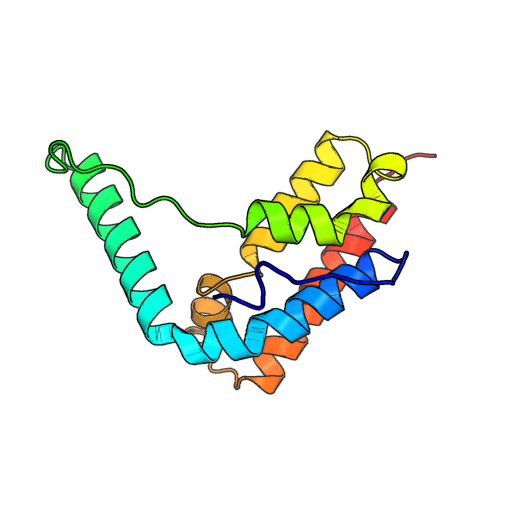1.00 88.75 133 LEU A CA 1
ATOM 1027 C C . LEU A 1 133 ? -3.117 -4.568 20.445 1.00 88.75 133 LEU A C 1
ATOM 1029 O O . LEU A 1 133 ? -2.987 -5.003 21.586 1.00 88.75 133 LEU A O 1
ATOM 1033 N N . ARG A 1 134 ? -2.171 -3.820 19.865 1.00 73.75 134 ARG A N 1
ATOM 1034 C CA . ARG A 1 134 ? -0.897 -3.470 20.512 1.00 73.75 134 ARG A CA 1
ATOM 1035 C C . ARG A 1 134 ? -0.951 -2.190 21.339 1.00 73.75 134 ARG A C 1
ATOM 1037 O O . ARG A 1 134 ? 0.070 -1.843 21.926 1.00 73.75 134 ARG A O 1
ATOM 1044 N N . THR A 1 135 ? -2.097 -1.522 21.414 1.00 61.31 135 THR A N 1
ATOM 1045 C CA . THR A 1 135 ? -2.292 -0.355 22.278 1.00 61.31 135 THR A CA 1
ATOM 1046 C C . THR A 1 135 ? -2.548 -0.829 23.714 1.00 61.31 135 THR A C 1
ATOM 1048 O O . THR A 1 135 ? -3.596 -1.428 23.964 1.00 61.31 135 THR A O 1
ATOM 1051 N N . PRO A 1 136 ? -1.625 -0.612 24.673 1.00 53.69 136 PRO A N 1
ATOM 1052 C CA . PRO A 1 136 ? -1.951 -0.789 26.084 1.00 53.69 136 PRO A CA 1
ATOM 1053 C C . PRO A 1 136 ? -3.002 0.261 26.466 1.00 53.69 136 PRO A C 1
ATOM 1055 O O . PRO A 1 136 ? -2.901 1.402 26.012 1.00 53.69 136 PRO A O 1
ATOM 1058 N N . SER A 1 137 ? -4.003 -0.142 27.254 1.00 53.69 137 SER A N 1
ATOM 1059 C CA . SER A 1 137 ? -4.992 0.767 27.856 1.00 53.69 137 SER A CA 1
ATOM 1060 C C . SER A 1 137 ? -4.349 1.887 28.668 1.00 53.69 137 SER A C 1
ATOM 1062 O O . SER A 1 137 ? -3.281 1.634 29.273 1.00 53.69 137 SER A O 1
#

pLDDT: mean 90.46, std 9.78, range [53.69, 98.44]

Foldseek 3Di:
DPVLVVDDDPDLDLLVLLLSSLVVQLVVLVVCLVVQVVLVVVQVVLVVCVVVVNNPPDDHSDDDCLLVSLCNSNVSCPVQADPVLSVVLSVQLSCLRHSNLCCVCCVPVVDDSVVSSVVSSVSNSVSVVVSNVPDDD

Secondary structure (DSSP, 8-state):
-GGGTT-----S-HHHHHHHHHHHHHHHHHHTHHHHHHHHHHHHHHHHHHHTT--TTPPP----THHHHHHHHTGGGGGTS-HHHHHHHHHHHHHTSSHHHHIIIIIIT---HHHHHHHHHHHHHHHHHHHHHT---

Sequence (137 aa):
LGPILEWRSDSSDAERRVAELIDSAMPRIEAFEATFKAALKLSLDQWARGQAGTLGGEPPFTRGHRMDLLEDALAPLRGELPPREFERLAQALSLIFGVELLIVLKDIWGLDSGKTLAVAQWAASALVRQARLRTPS

Radius of gyration: 16.51 Å; chains: 1; bounding box: 46×31×45 Å